Protein AF-A0A7C7PY60-F1 (afdb_monomer_lite)

Foldseek 3Di:
DVLVVVVVVLVVCVVVVPPVSVVLVVQLVVCVLVLVLVSNLVSDPHNVVSVVVCVVQDDPVQSDGNPQPLNPPSVVVVVVCCVVPVVDDDDDPSPDPPVPPVVPD

Secondary structure (DSSP, 8-state):
-HHHHHHHHHHHHHHTT-HHHHHHHHHHHHHHHTT-HHHHHHTSSSHHHHHHHHHHTB-TTTSSBTTTGGG-HHHHHHHHHHHHHS---S--SS---TT-GGG--

Sequence (105 aa):
GIIASRIAAHSGDIAKGVKEAWQWDYDMSKARKALDWATMYEKALDSDRAREYRADVQDEERGVCTMCGEFCAIASSTAIERLLVDGAKGDLLIKLPAECPWLRS

pLDDT: mean 82.59, std 16.66, range [41.72, 97.25]

Structure (mmCIF, N/CA/C/O backbone):
data_AF-A0A7C7PY60-F1
#
_entry.id   AF-A0A7C7PY60-F1
#
loop_
_atom_site.group_PDB
_atom_site.id
_atom_site.type_symbol
_atom_site.label_atom_id
_atom_site.label_alt_id
_atom_site.label_comp_id
_atom_site.label_asym_id
_atom_site.label_entity_id
_atom_site.label_seq_id
_atom_site.pdbx_PDB_ins_code
_atom_site.Cartn_x
_atom_site.Cartn_y
_atom_site.Cartn_z
_atom_site.occupancy
_atom_site.B_iso_or_equiv
_atom_site.auth_seq_id
_atom_site.auth_comp_id
_atom_site.auth_asym_id
_atom_site.auth_atom_id
_atom_site.pdbx_PDB_model_num
ATOM 1 N N . GLY A 1 1 ? -14.148 13.725 -4.241 1.00 85.56 1 GLY A N 1
ATOM 2 C CA . GLY A 1 1 ? -14.786 13.818 -2.912 1.00 85.56 1 GLY A CA 1
ATOM 3 C C . GLY A 1 1 ? -14.826 12.476 -2.209 1.00 85.56 1 GLY A C 1
ATOM 4 O O . GLY A 1 1 ? -14.154 12.312 -1.206 1.00 85.56 1 GLY A O 1
ATOM 5 N N . ILE A 1 2 ? -15.556 11.507 -2.766 1.00 93.56 2 ILE A N 1
ATOM 6 C CA . ILE A 1 2 ? -15.864 10.221 -2.114 1.00 93.56 2 ILE A CA 1
ATOM 7 C C . ILE A 1 2 ? -14.611 9.448 -1.667 1.00 93.56 2 ILE A C 1
ATOM 9 O O . ILE A 1 2 ? -14.525 9.057 -0.508 1.00 93.56 2 ILE A O 1
ATOM 13 N N . ILE A 1 3 ? -13.615 9.274 -2.544 1.00 93.69 3 ILE A N 1
ATOM 14 C CA . ILE A 1 3 ? -12.375 8.558 -2.190 1.00 93.69 3 ILE A CA 1
ATOM 15 C C . ILE A 1 3 ? -11.610 9.273 -1.070 1.00 93.69 3 ILE A C 1
ATOM 17 O O . ILE A 1 3 ? -11.199 8.631 -0.110 1.00 93.69 3 ILE A O 1
ATOM 21 N N . ALA A 1 4 ? -11.494 10.603 -1.131 1.00 95.31 4 ALA A N 1
ATOM 22 C CA . ALA A 1 4 ? -10.841 11.384 -0.080 1.00 95.31 4 ALA A CA 1
ATOM 23 C C . ALA A 1 4 ? -11.546 11.224 1.280 1.00 95.31 4 ALA A C 1
ATOM 25 O O . ALA A 1 4 ? -10.885 11.035 2.298 1.00 95.31 4 ALA A O 1
ATOM 26 N N . SER A 1 5 ? -12.883 11.217 1.299 1.00 97.25 5 SER A N 1
ATOM 27 C CA . SER A 1 5 ? -13.657 10.959 2.518 1.00 97.25 5 SER A CA 1
ATOM 28 C C . SER A 1 5 ? -13.461 9.536 3.053 1.00 97.25 5 SER A C 1
ATOM 30 O O . SER A 1 5 ? -13.361 9.362 4.263 1.00 97.25 5 SER A O 1
ATOM 32 N N . ARG A 1 6 ? -13.352 8.525 2.177 1.00 95.44 6 ARG A N 1
ATOM 33 C CA . ARG A 1 6 ? -13.052 7.134 2.574 1.00 95.44 6 ARG A CA 1
ATOM 34 C C . ARG A 1 6 ? -11.659 7.004 3.191 1.00 95.44 6 ARG A C 1
ATOM 36 O O . ARG A 1 6 ? -11.522 6.332 4.205 1.00 95.44 6 ARG A O 1
ATOM 43 N N . ILE A 1 7 ? -10.657 7.683 2.625 1.00 95.56 7 ILE A N 1
ATOM 44 C CA . ILE A 1 7 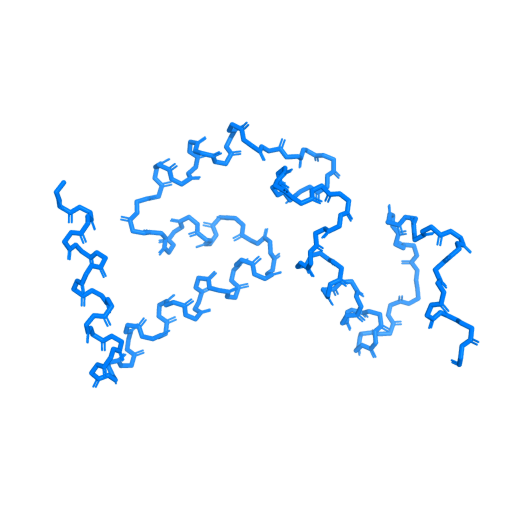? -9.300 7.737 3.194 1.00 95.56 7 ILE A CA 1
ATOM 45 C C . ILE A 1 7 ? -9.344 8.352 4.598 1.00 95.56 7 ILE A C 1
ATOM 47 O O . ILE A 1 7 ? -8.803 7.774 5.536 1.00 95.56 7 ILE A O 1
ATOM 51 N N . ALA A 1 8 ? -10.029 9.490 4.757 1.00 97.06 8 ALA A N 1
ATOM 52 C CA . ALA A 1 8 ? -10.140 10.168 6.046 1.00 97.06 8 ALA A CA 1
ATOM 53 C C . ALA A 1 8 ? -10.851 9.310 7.107 1.00 97.06 8 ALA A C 1
ATOM 55 O O . ALA A 1 8 ? -10.400 9.253 8.250 1.00 97.06 8 ALA A O 1
ATOM 56 N N . ALA A 1 9 ? -11.932 8.619 6.729 1.00 96.81 9 ALA A N 1
ATOM 57 C CA . ALA A 1 9 ? -12.639 7.702 7.620 1.00 96.81 9 ALA A CA 1
ATOM 58 C C . ALA A 1 9 ? -11.732 6.546 8.071 1.00 96.81 9 ALA A C 1
ATOM 60 O O . ALA A 1 9 ? -11.579 6.329 9.270 1.00 96.81 9 ALA A O 1
ATOM 61 N N . HIS A 1 10 ? -11.050 5.895 7.123 1.00 96.69 10 HIS A N 1
ATOM 62 C CA . HIS A 1 10 ? -10.122 4.796 7.395 1.00 96.69 10 HIS A CA 1
ATOM 63 C C . HIS A 1 10 ? -8.966 5.216 8.314 1.00 96.69 10 HIS A C 1
ATOM 65 O O . HIS A 1 10 ? -8.668 4.541 9.295 1.00 96.69 10 HIS A O 1
ATOM 71 N N . SER A 1 11 ? -8.373 6.393 8.078 1.00 96.88 11 SER A N 1
ATOM 72 C CA . SER A 1 11 ? -7.359 6.958 8.985 1.00 96.88 11 SER A CA 1
ATOM 73 C C . SER A 1 11 ? -7.893 7.159 10.410 1.00 96.88 11 SER A C 1
ATOM 75 O O . SER A 1 11 ? -7.176 6.918 11.381 1.00 96.88 11 SER A O 1
ATOM 77 N N . GLY A 1 12 ? -9.157 7.569 10.549 1.00 97.25 12 GLY A N 1
ATOM 78 C CA . GLY A 1 12 ? -9.827 7.680 11.844 1.00 97.25 12 GLY A CA 1
ATOM 79 C C . GLY A 1 12 ? -10.042 6.328 12.532 1.00 97.25 12 GLY A C 1
ATOM 80 O O . GLY A 1 12 ? -9.884 6.237 13.749 1.00 97.25 12 GLY A O 1
ATOM 81 N N . ASP A 1 13 ? -10.362 5.280 11.776 1.00 96.88 13 ASP A N 1
ATOM 82 C CA . ASP A 1 13 ? -10.563 3.926 12.306 1.00 96.88 13 ASP A CA 1
ATOM 83 C C . ASP A 1 13 ? -9.251 3.304 12.805 1.00 96.88 13 ASP A C 1
ATOM 85 O O . ASP A 1 13 ? -9.221 2.721 13.893 1.00 96.88 13 ASP A O 1
ATOM 89 N N . ILE A 1 14 ? -8.140 3.525 12.093 1.00 95.94 14 ILE A N 1
ATOM 90 C CA . ILE A 1 14 ? -6.798 3.147 12.567 1.00 95.94 14 ILE A CA 1
ATOM 91 C C . ILE A 1 14 ? -6.473 3.866 13.880 1.00 95.94 14 ILE A C 1
ATOM 93 O O . ILE A 1 14 ? -6.044 3.231 14.842 1.00 95.94 14 ILE A O 1
ATOM 97 N N . ALA A 1 15 ? -6.705 5.182 13.950 1.00 95.94 15 ALA A N 1
ATOM 98 C CA . ALA A 1 15 ? -6.410 5.976 15.145 1.00 95.94 15 ALA A CA 1
ATOM 99 C C . A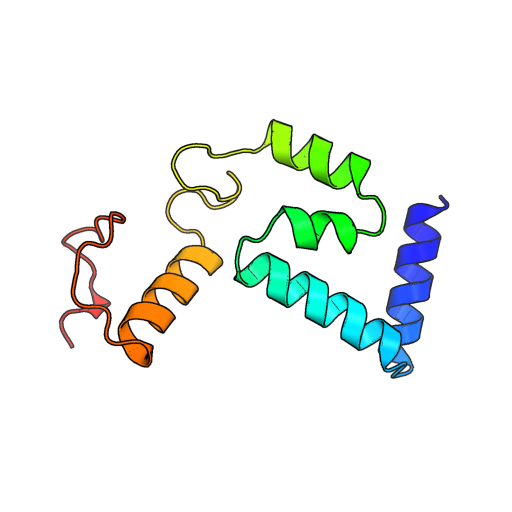LA A 1 15 ? -7.231 5.539 16.372 1.00 95.94 15 ALA A C 1
ATOM 101 O O . ALA A 1 15 ? -6.762 5.648 17.504 1.00 95.94 15 ALA A O 1
ATOM 102 N N . LYS A 1 16 ? -8.442 5.012 16.157 1.00 95.06 16 LYS A N 1
ATOM 103 C CA . LYS A 1 16 ? -9.291 4.426 17.208 1.00 95.06 16 LYS A CA 1
ATOM 104 C C . LYS A 1 16 ? -8.877 3.008 17.615 1.00 95.06 16 LYS A C 1
ATOM 106 O O . LYS A 1 16 ? -9.410 2.493 18.595 1.00 95.06 16 LYS A O 1
ATOM 111 N N . GLY A 1 17 ? -7.959 2.375 16.886 1.00 93.25 17 GLY A N 1
ATOM 112 C CA . GLY A 1 17 ? -7.501 1.013 17.155 1.00 93.25 17 GLY A CA 1
ATOM 113 C C . GLY A 1 17 ? -8.430 -0.081 16.622 1.00 93.25 17 GLY A C 1
ATOM 114 O O . GLY A 1 17 ? -8.453 -1.180 17.177 1.00 93.25 17 GLY A O 1
ATOM 115 N N . VAL A 1 18 ? -9.202 0.194 15.564 1.00 95.44 18 VAL A N 1
ATOM 116 C CA . VAL A 1 18 ? -10.002 -0.832 14.879 1.00 95.44 18 VAL A CA 1
ATOM 117 C C . VAL A 1 18 ? -9.052 -1.847 14.237 1.00 95.44 18 VAL A C 1
ATOM 119 O O . VAL A 1 18 ? -8.234 -1.501 13.381 1.00 95.44 18 VAL A O 1
ATOM 122 N N . LYS A 1 19 ? -9.136 -3.111 14.664 1.00 92.50 19 LYS A N 1
ATOM 123 C CA . LYS A 1 19 ? -8.172 -4.154 14.279 1.00 92.50 19 LYS A CA 1
ATOM 124 C C . LYS A 1 19 ? -8.223 -4.460 12.788 1.00 92.50 19 LYS A C 1
ATOM 126 O O . LYS A 1 19 ? -7.188 -4.660 12.164 1.00 92.50 19 LYS A O 1
ATOM 131 N N . GLU A 1 20 ? -9.420 -4.475 12.224 1.00 92.88 20 GLU A N 1
ATOM 132 C CA . GLU A 1 20 ? -9.681 -4.776 10.822 1.00 92.88 20 GLU A CA 1
ATOM 133 C C . GLU A 1 20 ? -9.101 -3.695 9.905 1.00 92.88 20 GLU A C 1
ATOM 135 O O . GLU A 1 20 ? -8.529 -4.019 8.865 1.00 92.88 20 GLU A O 1
ATOM 140 N N . ALA A 1 21 ? -9.185 -2.424 10.317 1.00 92.62 21 ALA A N 1
ATOM 141 C CA . ALA A 1 21 ? -8.590 -1.309 9.586 1.00 92.62 21 ALA A CA 1
ATOM 142 C C . ALA A 1 21 ? -7.061 -1.441 9.553 1.00 92.62 21 ALA A C 1
ATOM 144 O O . ALA A 1 21 ? -6.464 -1.411 8.482 1.00 92.62 21 ALA A O 1
ATOM 145 N N . TRP A 1 22 ? -6.438 -1.701 10.708 1.00 94.25 22 TRP A N 1
ATOM 146 C CA . TRP A 1 22 ? -4.992 -1.922 10.784 1.00 94.25 22 TRP A CA 1
ATOM 147 C C . TRP A 1 22 ? -4.535 -3.134 9.960 1.00 94.25 22 TRP A C 1
ATOM 149 O O . TRP A 1 22 ? -3.527 -3.066 9.256 1.00 94.25 22 TRP A O 1
ATOM 159 N N . GLN A 1 23 ? -5.283 -4.240 10.022 1.00 95.69 23 GLN A N 1
ATOM 160 C CA . GLN A 1 23 ? -4.967 -5.452 9.271 1.00 95.69 23 GLN A CA 1
ATOM 161 C C . GLN A 1 23 ? -5.017 -5.204 7.760 1.00 95.69 23 GLN A C 1
ATOM 163 O O . GLN A 1 23 ? -4.164 -5.708 7.033 1.00 95.69 23 GLN A O 1
ATOM 168 N N . TRP A 1 24 ? -5.965 -4.391 7.290 1.00 95.38 24 TRP A N 1
ATOM 169 C CA . TRP A 1 24 ? -6.058 -4.025 5.883 1.00 95.38 24 TRP A CA 1
ATOM 170 C C . TRP A 1 24 ? -4.803 -3.278 5.396 1.00 95.38 24 TRP A C 1
ATOM 172 O O . TRP A 1 24 ? -4.206 -3.693 4.396 1.00 95.38 24 TRP A O 1
ATOM 182 N N . ASP A 1 25 ? -4.338 -2.247 6.113 1.00 95.38 25 ASP A N 1
ATOM 183 C CA . ASP A 1 25 ? -3.082 -1.557 5.764 1.00 95.38 25 ASP A CA 1
ATOM 184 C C . ASP A 1 25 ? -1.872 -2.482 5.841 1.00 95.38 25 ASP A C 1
ATOM 186 O O . ASP A 1 25 ? -0.956 -2.398 5.016 1.00 95.38 25 ASP A O 1
ATOM 190 N N . TYR A 1 26 ? -1.849 -3.363 6.839 1.00 95.62 26 TYR A N 1
ATOM 191 C CA . TYR A 1 26 ? -0.755 -4.298 7.033 1.00 95.62 26 TYR A CA 1
ATOM 192 C C . TYR A 1 26 ? -0.661 -5.310 5.886 1.00 95.62 26 TYR A C 1
ATOM 194 O O . TYR A 1 26 ? 0.430 -5.538 5.361 1.00 95.62 26 TYR A O 1
ATOM 202 N N . ASP A 1 27 ? -1.790 -5.855 5.433 1.00 95.94 27 ASP A N 1
ATOM 203 C CA . ASP A 1 27 ? -1.851 -6.766 4.287 1.00 95.94 27 ASP A CA 1
ATOM 204 C C . ASP A 1 27 ? -1.428 -6.064 2.991 1.00 95.94 27 ASP A C 1
ATOM 206 O O . ASP A 1 27 ? -0.638 -6.610 2.216 1.00 95.94 27 ASP A O 1
ATOM 210 N N . MET A 1 28 ? -1.869 -4.818 2.781 1.00 95.88 28 MET A N 1
ATOM 211 C CA . MET A 1 28 ? -1.419 -4.010 1.644 1.00 95.88 28 MET A CA 1
ATOM 212 C C . MET A 1 28 ? 0.093 -3.741 1.701 1.00 95.88 28 MET A C 1
ATOM 214 O O . MET A 1 28 ? 0.789 -3.828 0.687 1.00 95.88 28 MET A O 1
ATOM 218 N N . SER A 1 29 ? 0.620 -3.437 2.888 1.00 94.69 29 SER A N 1
ATOM 219 C CA . SER A 1 29 ? 2.047 -3.174 3.105 1.00 94.69 29 SER A CA 1
ATOM 220 C C . SER A 1 29 ? 2.896 -4.425 2.881 1.00 94.69 29 SER A C 1
ATOM 222 O O . SER A 1 29 ? 3.972 -4.341 2.285 1.00 94.69 29 SER A O 1
ATOM 224 N N . LYS A 1 30 ? 2.398 -5.598 3.288 1.00 94.19 30 LYS A N 1
ATOM 225 C CA . LYS A 1 30 ? 3.018 -6.894 2.989 1.00 94.19 30 LYS A CA 1
ATOM 226 C C . LYS A 1 30 ? 3.080 -7.164 1.492 1.00 94.19 30 LYS A C 1
ATOM 228 O O . LYS A 1 30 ? 4.156 -7.492 0.997 1.00 94.19 30 LYS A O 1
ATOM 233 N N . ALA A 1 31 ? 1.968 -6.978 0.779 1.00 94.12 31 ALA A N 1
ATOM 234 C CA . ALA A 1 31 ? 1.926 -7.141 -0.673 1.00 94.12 31 ALA A CA 1
ATOM 235 C C . ALA A 1 31 ? 2.928 -6.202 -1.364 1.00 94.12 31 ALA A C 1
ATOM 237 O O . ALA A 1 31 ? 3.716 -6.631 -2.206 1.00 94.12 31 ALA A O 1
ATOM 238 N N . ARG A 1 32 ? 2.999 -4.939 -0.918 1.00 92.31 32 ARG A N 1
ATOM 239 C CA . ARG A 1 32 ? 3.975 -3.963 -1.421 1.00 92.31 32 ARG A CA 1
ATOM 240 C C . ARG A 1 32 ? 5.423 -4.394 -1.170 1.00 92.31 32 ARG A C 1
ATOM 242 O O . ARG A 1 32 ? 6.244 -4.262 -2.074 1.00 92.31 32 ARG A O 1
ATOM 249 N N . LYS A 1 33 ? 5.750 -4.910 0.022 1.00 91.19 33 LYS A N 1
ATOM 250 C CA . LYS A 1 33 ? 7.099 -5.424 0.330 1.00 91.19 33 LYS A CA 1
ATOM 251 C C . LYS A 1 33 ? 7.462 -6.615 -0.563 1.00 91.19 33 LYS A C 1
ATOM 253 O O . LYS A 1 33 ? 8.587 -6.693 -1.039 1.00 91.19 33 LYS A O 1
ATOM 258 N N . ALA A 1 34 ? 6.510 -7.512 -0.812 1.00 90.38 34 ALA A N 1
ATOM 259 C CA . ALA A 1 34 ? 6.699 -8.680 -1.669 1.00 90.38 34 ALA A CA 1
ATOM 260 C C . ALA A 1 34 ? 6.755 -8.352 -3.174 1.00 90.38 34 ALA A C 1
ATOM 262 O O . ALA A 1 34 ? 6.999 -9.256 -3.969 1.00 90.38 34 ALA A O 1
ATOM 263 N N . LEU A 1 35 ? 6.530 -7.087 -3.562 1.00 89.81 35 LEU A N 1
ATOM 264 C CA . LEU A 1 35 ? 6.309 -6.665 -4.951 1.00 89.81 35 LEU A CA 1
ATOM 265 C C . LEU A 1 35 ? 5.150 -7.431 -5.622 1.00 89.81 35 LEU A C 1
ATOM 267 O O . LEU A 1 35 ? 5.112 -7.584 -6.842 1.00 89.81 35 LEU A O 1
ATOM 271 N N . ASP A 1 36 ? 4.186 -7.889 -4.819 1.00 92.06 36 ASP A N 1
ATOM 272 C CA . ASP A 1 36 ? 2.960 -8.524 -5.288 1.00 92.06 36 ASP A CA 1
ATOM 273 C C . ASP A 1 36 ? 1.930 -7.446 -5.636 1.00 92.06 36 ASP A C 1
ATOM 275 O O . ASP A 1 36 ? 1.129 -6.984 -4.815 1.00 92.06 36 ASP A O 1
ATOM 279 N N . TRP A 1 37 ? 1.993 -7.015 -6.892 1.00 90.12 37 TRP A N 1
ATOM 280 C CA . TRP A 1 37 ? 1.129 -5.972 -7.426 1.00 90.12 37 TRP A CA 1
ATOM 281 C C . TRP A 1 37 ? -0.336 -6.405 -7.501 1.00 90.12 37 TRP A C 1
ATOM 283 O O . TRP A 1 37 ? -1.212 -5.586 -7.233 1.00 90.12 37 TRP A O 1
ATOM 293 N N . ALA A 1 38 ? -0.615 -7.676 -7.808 1.00 91.88 38 ALA A N 1
ATOM 294 C CA . ALA A 1 38 ? -1.981 -8.180 -7.935 1.00 91.88 38 ALA A CA 1
ATOM 295 C C . ALA A 1 38 ? -2.731 -8.047 -6.604 1.00 91.88 38 ALA A C 1
ATOM 297 O O . ALA A 1 38 ? -3.760 -7.368 -6.544 1.00 91.88 38 ALA A O 1
ATOM 298 N N . THR A 1 39 ? -2.146 -8.575 -5.526 1.00 94.56 39 THR A N 1
ATOM 299 C CA . THR A 1 39 ? -2.714 -8.462 -4.177 1.00 94.56 39 THR A CA 1
ATOM 300 C C . THR A 1 39 ? -2.768 -7.004 -3.713 1.00 94.56 39 THR A C 1
ATOM 302 O O . THR A 1 39 ? -3.735 -6.582 -3.077 1.00 94.56 39 THR A O 1
ATOM 305 N N . MET A 1 40 ? -1.768 -6.183 -4.061 1.00 94.31 40 MET A N 1
ATOM 306 C CA . MET A 1 40 ? -1.782 -4.756 -3.726 1.00 94.31 40 MET A CA 1
ATOM 307 C C . MET A 1 40 ? -2.963 -4.017 -4.382 1.00 94.31 40 MET A C 1
ATOM 309 O O . MET A 1 40 ? -3.565 -3.161 -3.730 1.00 94.31 40 MET A O 1
ATOM 313 N N . TYR A 1 41 ? -3.323 -4.345 -5.629 1.00 94.94 41 TYR A N 1
ATOM 314 C CA . TYR A 1 41 ? -4.487 -3.753 -6.301 1.00 94.94 41 TYR A CA 1
ATOM 315 C C . TYR A 1 41 ? -5.806 -4.194 -5.683 1.00 94.94 41 TYR A C 1
ATOM 317 O O . TYR A 1 41 ? -6.700 -3.369 -5.532 1.00 94.94 41 TYR A O 1
ATOM 325 N N . GLU A 1 42 ? -5.924 -5.461 -5.291 1.00 95.19 42 GLU A N 1
ATOM 326 C CA . GLU A 1 42 ? -7.125 -5.974 -4.622 1.00 95.19 42 GLU A CA 1
ATOM 327 C C . GLU A 1 42 ? -7.384 -5.288 -3.278 1.00 95.19 42 GLU A C 1
ATOM 329 O O . GLU A 1 42 ? -8.532 -5.103 -2.878 1.00 95.19 42 GLU A O 1
ATOM 334 N N . LYS A 1 43 ? -6.318 -4.890 -2.575 1.00 94.50 43 LYS A N 1
ATOM 335 C CA . LYS A 1 43 ? -6.414 -4.157 -1.308 1.00 94.50 43 LYS A CA 1
ATOM 336 C C . LYS A 1 43 ? -6.495 -2.642 -1.484 1.00 94.50 43 LYS A C 1
ATOM 338 O O . LYS A 1 43 ? -6.672 -1.945 -0.489 1.00 94.50 43 LYS A O 1
ATOM 343 N N . ALA A 1 44 ? -6.367 -2.103 -2.693 1.00 95.06 44 ALA A N 1
ATOM 344 C CA . ALA A 1 44 ? -6.454 -0.663 -2.902 1.00 95.06 44 ALA A CA 1
ATOM 345 C C . ALA A 1 44 ? -7.894 -0.153 -2.735 1.00 95.06 44 ALA A C 1
ATOM 347 O O . ALA A 1 44 ? -8.861 -0.819 -3.093 1.00 95.06 44 ALA A O 1
ATOM 348 N N . LEU A 1 45 ? -8.041 1.076 -2.229 1.00 93.56 45 LEU A N 1
ATOM 349 C CA . LEU A 1 45 ? -9.345 1.754 -2.147 1.00 93.56 45 LEU A CA 1
ATOM 350 C C . LEU A 1 45 ? -9.988 1.984 -3.525 1.00 93.56 45 LEU A C 1
ATOM 352 O O . LEU A 1 45 ? -11.218 2.059 -3.619 1.00 93.56 45 LEU A O 1
ATOM 356 N N . ASP A 1 46 ? -9.140 2.125 -4.543 1.00 94.44 46 ASP A N 1
ATOM 357 C CA . ASP A 1 46 ? -9.463 2.279 -5.958 1.00 94.44 46 ASP A CA 1
ATOM 358 C C . ASP A 1 46 ? -8.453 1.447 -6.768 1.00 94.44 46 ASP A C 1
ATOM 360 O O . ASP A 1 46 ? -7.300 1.847 -6.965 1.00 94.44 46 ASP A O 1
ATOM 364 N N . SER A 1 47 ? -8.864 0.233 -7.140 1.00 94.00 47 SER A N 1
ATOM 365 C CA . SER A 1 47 ? -8.018 -0.741 -7.834 1.00 94.00 47 SER A CA 1
ATOM 366 C C . SER A 1 47 ? -7.690 -0.316 -9.259 1.00 94.00 47 SER A C 1
ATOM 368 O O . SER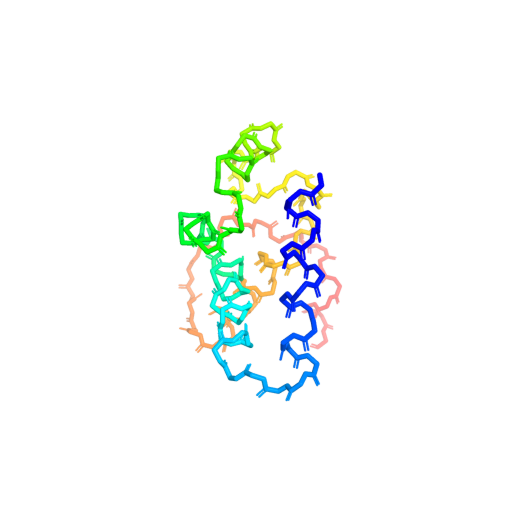 A 1 47 ? -6.563 -0.510 -9.713 1.00 94.00 47 SER A O 1
ATOM 370 N N . ASP A 1 48 ? -8.658 0.272 -9.957 1.00 93.50 48 ASP A N 1
ATOM 371 C CA . ASP A 1 48 ? -8.533 0.603 -11.374 1.00 93.50 48 ASP A CA 1
ATOM 372 C C . ASP A 1 48 ? -7.556 1.758 -11.544 1.00 93.50 48 ASP A C 1
ATOM 374 O O . ASP A 1 48 ? -6.588 1.655 -12.301 1.00 93.50 48 ASP A O 1
ATOM 378 N N . ARG A 1 49 ? -7.697 2.795 -10.711 1.00 92.81 49 ARG A N 1
ATOM 379 C CA . ARG A 1 49 ? -6.762 3.919 -10.696 1.00 92.81 49 ARG A CA 1
ATOM 380 C C . ARG A 1 49 ? -5.343 3.498 -10.320 1.00 92.81 49 ARG A C 1
ATOM 382 O O . ARG A 1 49 ? -4.374 4.015 -10.872 1.00 92.81 49 ARG A O 1
ATOM 389 N N . ALA A 1 50 ? -5.199 2.553 -9.390 1.00 92.88 50 ALA A N 1
ATOM 390 C CA . ALA A 1 50 ? -3.890 2.033 -9.000 1.00 92.88 50 ALA A CA 1
ATOM 391 C C . ALA A 1 50 ? -3.201 1.253 -10.136 1.00 92.88 50 ALA A C 1
ATOM 393 O O . ALA A 1 50 ? -1.978 1.337 -10.277 1.00 92.88 50 ALA A O 1
ATOM 394 N N . ARG A 1 51 ? -3.971 0.520 -10.952 1.00 93.06 51 ARG A N 1
ATOM 395 C CA . ARG A 1 51 ? -3.468 -0.190 -12.139 1.00 93.06 51 ARG A CA 1
ATOM 396 C C . ARG A 1 51 ? -3.065 0.776 -13.246 1.00 93.06 51 ARG A C 1
ATOM 398 O O . ARG A 1 51 ? -1.965 0.637 -13.770 1.00 93.06 51 ARG A O 1
ATOM 405 N N . GLU A 1 52 ? -3.907 1.767 -13.541 1.00 93.75 52 GLU A N 1
ATOM 406 C CA . GLU A 1 52 ? -3.609 2.822 -14.520 1.00 93.75 52 GLU A CA 1
ATOM 407 C C . GLU A 1 52 ? -2.287 3.517 -14.189 1.00 93.75 52 GLU A C 1
ATOM 409 O O . GLU A 1 52 ? -1.369 3.533 -15.002 1.00 93.75 52 GLU A O 1
ATOM 414 N N . TYR A 1 53 ? -2.137 3.997 -12.950 1.00 91.25 53 TYR A N 1
ATOM 415 C CA . TYR A 1 53 ? -0.906 4.669 -12.546 1.00 91.25 53 TYR A CA 1
ATOM 416 C C . TYR A 1 53 ? 0.315 3.765 -12.621 1.00 91.25 53 TYR A C 1
ATOM 418 O O . TYR A 1 53 ? 1.385 4.237 -12.987 1.00 91.25 53 TYR A O 1
ATOM 426 N N . ARG A 1 54 ? 0.194 2.472 -12.290 1.00 89.00 54 ARG A N 1
ATOM 427 C CA . ARG A 1 54 ? 1.327 1.555 -12.441 1.00 89.00 54 ARG A CA 1
ATOM 428 C C . ARG A 1 54 ? 1.742 1.429 -13.897 1.00 89.00 54 ARG A C 1
ATOM 430 O O . ARG A 1 54 ? 2.945 1.448 -14.139 1.00 89.00 54 ARG A O 1
ATOM 437 N N . ALA A 1 55 ? 0.780 1.259 -14.800 1.00 89.06 55 ALA A N 1
ATOM 438 C CA . ALA A 1 55 ? 1.050 1.068 -16.219 1.00 89.06 55 ALA A CA 1
ATOM 439 C C . ALA A 1 55 ? 1.880 2.232 -16.786 1.00 89.06 55 ALA A C 1
ATOM 441 O O . ALA A 1 55 ? 2.810 1.997 -17.550 1.00 89.06 55 ALA A O 1
ATOM 442 N N . ASP A 1 56 ? 1.629 3.457 -16.317 1.00 88.06 56 ASP A N 1
ATOM 443 C CA . ASP A 1 56 ? 2.382 4.649 -16.724 1.00 88.06 56 ASP A CA 1
ATOM 444 C C . ASP A 1 56 ? 3.819 4.698 -16.171 1.00 88.06 56 ASP A C 1
ATOM 446 O O . ASP A 1 56 ? 4.691 5.349 -16.747 1.00 88.06 56 ASP A O 1
ATOM 450 N N . VAL A 1 57 ? 4.088 4.039 -15.037 1.00 85.12 57 VAL A N 1
ATOM 451 C CA . VAL A 1 57 ? 5.379 4.106 -14.323 1.00 85.12 57 VAL A CA 1
ATOM 452 C C . VAL A 1 57 ? 6.037 2.737 -14.140 1.00 85.12 57 VAL A C 1
ATOM 454 O O . VAL A 1 57 ? 6.722 2.479 -13.137 1.00 85.12 57 VAL A O 1
ATOM 457 N N . GLN A 1 58 ? 5.791 1.821 -15.077 1.00 80.75 58 GLN A N 1
ATOM 458 C CA . GLN A 1 58 ? 6.335 0.472 -15.028 1.00 80.75 58 GLN A CA 1
ATOM 459 C C . GLN A 1 58 ? 7.782 0.390 -15.502 1.00 80.75 58 GLN A C 1
ATOM 461 O O . GLN A 1 58 ? 8.108 0.765 -16.619 1.00 80.75 58 GLN A O 1
ATOM 466 N N . ASP A 1 59 ? 8.646 -0.146 -14.636 1.00 79.25 59 ASP A N 1
ATOM 467 C CA . ASP A 1 59 ? 9.968 -0.627 -15.014 1.00 79.25 59 ASP A CA 1
ATOM 468 C C . ASP A 1 59 ? 9.859 -2.132 -15.297 1.00 79.25 59 ASP A C 1
ATOM 470 O O . ASP A 1 59 ? 9.695 -2.937 -14.372 1.00 79.25 59 ASP A O 1
ATOM 474 N N . GLU A 1 60 ? 9.848 -2.493 -16.581 1.00 74.75 60 GLU A N 1
ATOM 475 C CA . GLU A 1 60 ? 9.695 -3.881 -17.036 1.00 74.75 60 GLU A CA 1
ATOM 476 C C . GLU A 1 60 ? 10.902 -4.753 -16.679 1.00 74.75 60 GLU A C 1
ATOM 478 O O . GLU A 1 60 ? 10.737 -5.939 -16.403 1.00 74.75 60 GLU A O 1
ATOM 483 N N . GLU A 1 61 ? 12.101 -4.172 -16.630 1.00 72.69 61 GLU A N 1
ATOM 484 C CA . GLU A 1 61 ? 13.346 -4.913 -16.423 1.00 72.69 61 GLU A CA 1
ATOM 485 C C . GLU A 1 61 ? 13.525 -5.309 -14.951 1.00 72.69 61 GLU A C 1
ATOM 487 O O . GLU A 1 61 ? 14.016 -6.393 -14.636 1.00 72.69 61 GLU A O 1
ATOM 492 N N . ARG A 1 62 ? 13.083 -4.445 -14.029 1.00 71.88 62 ARG A N 1
ATOM 493 C CA . ARG A 1 62 ? 13.280 -4.633 -12.583 1.00 71.88 62 ARG A CA 1
ATOM 494 C C . ARG A 1 62 ? 12.025 -5.037 -11.819 1.00 71.88 62 ARG A C 1
ATOM 496 O O . ARG A 1 62 ? 12.119 -5.387 -10.645 1.00 71.88 62 ARG A O 1
ATOM 503 N N . GLY A 1 63 ? 10.845 -4.948 -12.433 1.00 80.12 63 GLY A N 1
ATOM 504 C CA . GLY A 1 63 ? 9.575 -5.287 -11.779 1.00 80.12 63 GLY A CA 1
ATOM 505 C C . GLY A 1 63 ? 9.165 -4.327 -10.648 1.00 80.12 63 GLY A C 1
ATOM 506 O O . GLY A 1 63 ? 8.239 -4.619 -9.889 1.00 80.12 63 GLY A O 1
ATOM 507 N N . VAL A 1 64 ? 9.815 -3.161 -10.548 1.00 84.94 64 VAL A N 1
ATOM 508 C CA . VAL A 1 64 ? 9.561 -2.106 -9.546 1.00 84.94 64 VAL A CA 1
ATOM 509 C C . VAL A 1 64 ? 8.965 -0.851 -10.196 1.00 84.94 64 VAL A C 1
ATOM 511 O O . VAL A 1 64 ? 8.755 -0.802 -11.410 1.00 84.94 64 VAL A O 1
ATOM 514 N N . CYS A 1 65 ? 8.622 0.166 -9.401 1.00 86.44 65 CYS A N 1
ATOM 515 C CA . CYS A 1 65 ? 8.239 1.476 -9.933 1.00 86.44 65 CYS A CA 1
ATOM 516 C C . CYS A 1 65 ? 9.461 2.298 -10.355 1.00 86.44 65 CYS A C 1
ATOM 518 O O . CYS A 1 65 ? 10.548 2.154 -9.796 1.00 86.44 65 CYS A O 1
ATOM 520 N N . THR A 1 66 ? 9.264 3.208 -11.305 1.00 87.25 66 THR A N 1
ATOM 521 C CA . THR A 1 66 ? 10.333 4.078 -11.823 1.00 87.25 66 THR A CA 1
ATOM 522 C C . THR A 1 66 ? 10.806 5.144 -10.828 1.00 87.25 66 THR A C 1
ATOM 524 O O . THR A 1 66 ? 11.825 5.781 -11.062 1.00 87.25 66 THR A O 1
ATOM 527 N N . MET A 1 67 ? 10.120 5.317 -9.691 1.00 87.38 67 MET A N 1
ATOM 528 C CA . MET A 1 67 ? 10.393 6.389 -8.722 1.00 87.38 67 MET A CA 1
ATOM 529 C C . MET A 1 67 ? 11.823 6.378 -8.163 1.00 87.38 67 MET A C 1
ATOM 531 O O . MET A 1 67 ? 12.414 7.437 -7.982 1.00 87.38 67 MET A O 1
ATOM 535 N N . CYS A 1 68 ? 12.365 5.198 -7.848 1.00 87.94 68 CYS A N 1
ATOM 536 C CA . CYS A 1 68 ? 13.690 5.061 -7.223 1.00 87.94 68 CYS A CA 1
ATOM 537 C C . CYS A 1 68 ? 14.743 4.443 -8.156 1.00 87.94 68 CYS A C 1
ATOM 539 O O . CYS A 1 68 ? 15.922 4.428 -7.803 1.00 87.94 68 CYS A O 1
ATOM 541 N N . GLY A 1 69 ? 14.327 3.903 -9.307 1.00 83.25 69 GLY A N 1
ATOM 542 C CA . GLY A 1 69 ? 15.209 3.220 -10.255 1.00 83.25 69 GLY A CA 1
ATOM 543 C C . GLY A 1 69 ? 16.081 2.147 -9.592 1.00 83.25 69 GLY A C 1
ATOM 544 O O . GLY A 1 69 ? 15.575 1.242 -8.927 1.00 83.25 69 GLY A O 1
ATOM 545 N N . GLU A 1 70 ? 17.402 2.273 -9.756 1.00 80.69 70 GLU A N 1
ATOM 546 C CA . GLU A 1 70 ? 18.402 1.302 -9.271 1.00 80.69 70 GLU A CA 1
ATOM 547 C C . GLU A 1 70 ? 18.469 1.223 -7.745 1.00 80.69 70 GLU A C 1
ATOM 549 O O . GLU A 1 70 ? 18.851 0.196 -7.190 1.00 80.69 70 GLU A O 1
ATOM 554 N N . PHE A 1 71 ? 18.049 2.279 -7.053 1.00 87.06 71 PHE A N 1
ATOM 555 C CA . PHE A 1 71 ? 18.180 2.408 -5.605 1.00 87.06 71 PHE A CA 1
ATOM 556 C C . PHE A 1 71 ? 16.859 2.126 -4.880 1.00 87.06 71 PHE A C 1
ATOM 558 O O . PHE A 1 71 ? 16.542 2.742 -3.862 1.00 87.06 71 PHE A O 1
ATOM 565 N N . CYS A 1 72 ? 16.053 1.197 -5.404 1.00 89.25 72 CYS A N 1
ATOM 566 C CA . CYS A 1 72 ? 14.793 0.812 -4.778 1.00 89.25 72 CYS A CA 1
ATOM 567 C C . CYS A 1 72 ? 15.027 0.172 -3.400 1.00 89.25 72 CYS A C 1
ATOM 569 O O . CYS A 1 72 ? 15.489 -0.963 -3.289 1.00 89.25 72 CYS A O 1
ATOM 571 N N . ALA A 1 73 ? 14.627 0.876 -2.339 1.00 89.69 73 ALA A N 1
ATOM 572 C CA . ALA A 1 73 ? 14.810 0.421 -0.963 1.00 89.69 73 ALA A CA 1
ATOM 573 C C . ALA A 1 73 ? 14.119 -0.925 -0.672 1.00 89.69 73 ALA A C 1
ATOM 575 O O . ALA A 1 73 ? 14.659 -1.743 0.071 1.00 89.69 73 ALA A O 1
ATOM 576 N N . ILE A 1 74 ? 12.953 -1.188 -1.273 1.00 90.06 74 ILE A N 1
ATOM 577 C CA . ILE A 1 74 ? 12.206 -2.440 -1.061 1.00 90.06 74 ILE A CA 1
ATOM 578 C C . ILE A 1 74 ? 12.934 -3.616 -1.714 1.00 90.06 74 ILE A C 1
ATOM 580 O O . ILE A 1 74 ? 13.128 -4.647 -1.072 1.00 90.06 74 ILE A O 1
ATOM 584 N N . ALA A 1 75 ? 13.379 -3.457 -2.962 1.00 87.56 75 ALA A N 1
ATOM 585 C CA . ALA A 1 75 ? 14.115 -4.504 -3.662 1.00 87.56 75 ALA A CA 1
ATOM 586 C C . ALA A 1 75 ? 15.452 -4.797 -2.967 1.00 87.56 75 ALA A C 1
ATOM 588 O O . ALA A 1 75 ? 15.756 -5.957 -2.696 1.00 87.56 75 ALA A O 1
ATOM 589 N N . SER A 1 76 ? 16.202 -3.755 -2.594 1.00 88.31 76 SER A N 1
ATOM 590 C CA . SER A 1 76 ? 17.486 -3.898 -1.901 1.00 88.31 76 SER A CA 1
ATOM 591 C C . SER A 1 76 ? 17.339 -4.550 -0.528 1.00 88.31 76 SER A C 1
ATOM 593 O O . SER A 1 76 ? 18.072 -5.484 -0.214 1.00 88.31 76 SER A O 1
ATOM 595 N N . SER A 1 77 ? 16.375 -4.110 0.286 1.00 87.38 77 SER A N 1
ATOM 596 C CA . SER A 1 77 ? 16.135 -4.713 1.607 1.00 87.38 77 SER A CA 1
ATOM 597 C C . SER A 1 77 ? 15.681 -6.166 1.498 1.00 87.38 77 SER A C 1
ATOM 599 O O . SER A 1 77 ? 16.193 -7.015 2.219 1.00 87.38 77 SER A O 1
ATOM 601 N N . THR A 1 78 ? 14.804 -6.483 0.544 1.00 85.69 78 THR A N 1
ATOM 602 C CA . THR A 1 78 ? 14.355 -7.863 0.304 1.00 85.69 78 THR A CA 1
ATOM 603 C C . THR A 1 78 ? 15.496 -8.751 -0.194 1.00 85.69 78 THR A C 1
ATOM 605 O O . THR A 1 78 ? 15.610 -9.899 0.229 1.00 85.69 78 THR A O 1
ATOM 608 N N . ALA A 1 79 ? 16.369 -8.236 -1.065 1.00 84.19 79 ALA A N 1
ATOM 609 C CA . ALA A 1 79 ? 17.555 -8.956 -1.521 1.00 84.19 79 ALA A CA 1
ATOM 610 C C . ALA A 1 79 ? 18.508 -9.263 -0.357 1.00 84.19 79 ALA A C 1
ATOM 612 O O . ALA A 1 79 ? 18.967 -10.395 -0.227 1.00 84.19 79 ALA A O 1
ATOM 613 N N . ILE A 1 80 ? 18.756 -8.283 0.519 1.00 85.69 80 ILE A N 1
ATOM 614 C CA . ILE A 1 80 ? 19.583 -8.462 1.719 1.00 85.69 80 ILE A CA 1
ATOM 615 C C . ILE A 1 80 ? 18.955 -9.493 2.661 1.00 85.69 80 ILE A C 1
ATOM 617 O O . ILE A 1 80 ? 19.644 -10.409 3.098 1.00 85.69 80 ILE A O 1
ATOM 621 N N . GLU A 1 81 ? 17.655 -9.390 2.947 1.00 81.69 81 GLU A N 1
ATOM 622 C CA . GLU A 1 81 ? 16.950 -10.357 3.796 1.00 81.69 81 GLU A CA 1
ATOM 623 C C . GLU A 1 81 ? 17.062 -11.784 3.240 1.00 81.69 81 GLU A C 1
ATOM 625 O O . GLU A 1 81 ? 17.429 -12.688 3.982 1.00 81.69 81 GLU A O 1
ATOM 630 N N . ARG A 1 82 ? 16.847 -11.990 1.934 1.00 77.69 82 ARG A N 1
ATOM 631 C CA . ARG A 1 82 ? 16.988 -13.312 1.294 1.00 77.69 82 ARG A CA 1
ATOM 632 C C . ARG A 1 82 ? 18.412 -13.863 1.379 1.00 77.69 82 ARG A C 1
ATOM 634 O O . ARG A 1 82 ? 18.604 -15.058 1.585 1.00 77.69 82 ARG A O 1
ATOM 641 N N . LEU A 1 83 ? 19.420 -13.002 1.244 1.00 78.12 83 LEU A N 1
ATOM 642 C CA . LEU A 1 83 ? 20.825 -13.400 1.372 1.00 78.12 83 LEU A CA 1
ATOM 643 C C . LEU A 1 83 ? 21.186 -13.794 2.811 1.00 78.12 83 LEU A C 1
ATOM 645 O O . LEU A 1 83 ? 21.924 -14.757 3.010 1.00 78.12 83 LEU A O 1
ATOM 649 N N . LEU A 1 84 ? 20.677 -13.059 3.804 1.00 79.19 84 LEU A N 1
ATOM 650 C CA . LEU A 1 84 ? 21.022 -13.253 5.215 1.00 79.19 84 LEU A CA 1
ATOM 651 C C . LEU A 1 84 ? 20.192 -14.345 5.905 1.00 79.19 84 LEU A C 1
ATOM 653 O O . LEU A 1 84 ? 20.717 -15.032 6.777 1.00 79.19 84 LEU A O 1
ATOM 657 N N . VAL A 1 85 ? 18.915 -14.493 5.543 1.00 69.75 85 VAL A N 1
ATOM 658 C CA . VAL A 1 85 ? 17.960 -15.387 6.221 1.00 69.75 85 VAL A CA 1
ATOM 659 C C . VAL A 1 85 ? 17.835 -16.732 5.506 1.00 69.75 85 VAL A C 1
ATOM 661 O O . VAL A 1 85 ? 17.854 -17.767 6.170 1.00 69.75 85 VAL A O 1
ATOM 664 N N . ASP A 1 86 ? 17.772 -16.739 4.170 1.00 65.12 86 ASP A N 1
ATOM 665 C CA . ASP A 1 86 ? 17.464 -17.955 3.398 1.00 65.12 86 ASP A CA 1
ATOM 666 C C . ASP A 1 86 ? 18.719 -18.680 2.877 1.00 65.12 86 ASP A C 1
ATOM 668 O O . ASP A 1 86 ? 18.628 -19.772 2.316 1.00 65.12 86 ASP A O 1
ATOM 672 N N . GLY A 1 87 ? 19.912 -18.096 3.051 1.00 57.03 87 GLY A N 1
ATOM 673 C CA . GLY A 1 87 ? 21.183 -18.724 2.675 1.00 57.03 87 GLY A CA 1
ATOM 674 C C . GLY A 1 87 ? 21.331 -19.014 1.174 1.00 57.03 87 GLY A C 1
ATOM 675 O O . GLY A 1 87 ? 22.102 -19.900 0.798 1.0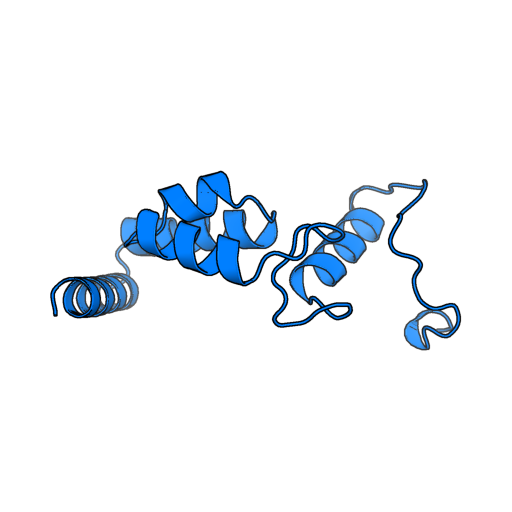0 57.03 87 GLY A O 1
ATOM 676 N N . ALA A 1 88 ? 20.606 -18.292 0.310 1.00 53.53 88 ALA A N 1
ATOM 677 C CA . ALA A 1 88 ? 20.625 -18.487 -1.137 1.00 53.53 88 ALA A CA 1
ATOM 678 C C . ALA A 1 88 ? 21.990 -18.095 -1.741 1.00 53.53 88 ALA A C 1
ATOM 680 O O . ALA A 1 88 ? 22.216 -16.968 -2.179 1.00 53.53 88 ALA A O 1
ATOM 681 N N . LYS A 1 89 ? 22.926 -19.050 -1.774 1.00 49.56 89 LYS A N 1
ATOM 682 C CA . LYS A 1 89 ? 24.105 -19.016 -2.646 1.00 49.56 89 LYS A CA 1
ATOM 683 C C . LYS A 1 89 ? 23.656 -19.336 -4.072 1.00 49.56 89 LYS A C 1
ATOM 685 O O . LYS A 1 89 ? 23.459 -20.504 -4.392 1.00 49.56 89 LYS A O 1
ATOM 690 N N . GLY A 1 90 ? 23.533 -18.331 -4.931 1.00 45.03 90 GLY A N 1
ATOM 691 C CA . GLY A 1 90 ? 23.396 -18.567 -6.369 1.00 45.03 90 GLY A CA 1
ATOM 692 C C . GLY A 1 90 ? 22.684 -17.443 -7.104 1.00 45.03 90 GLY A C 1
ATOM 693 O O . GLY A 1 90 ? 21.493 -17.244 -6.906 1.00 45.03 90 GLY A O 1
ATOM 694 N N . ASP A 1 91 ? 23.450 -16.740 -7.939 1.00 48.22 91 ASP A N 1
ATOM 695 C CA . ASP A 1 91 ? 23.028 -15.843 -9.021 1.00 48.22 91 ASP A CA 1
ATOM 696 C C . ASP A 1 91 ? 21.893 -14.858 -8.717 1.00 48.22 91 ASP A C 1
ATOM 698 O O . ASP A 1 91 ? 20.768 -14.968 -9.205 1.00 48.22 91 ASP A O 1
ATOM 702 N N . LEU A 1 92 ? 22.229 -13.791 -7.986 1.00 50.06 92 LEU A N 1
ATOM 703 C CA . LEU A 1 92 ? 21.436 -12.568 -8.049 1.00 50.06 92 LEU A CA 1
ATOM 704 C C . LEU A 1 92 ? 21.800 -11.783 -9.319 1.00 50.06 92 LEU A C 1
ATOM 706 O O . LEU A 1 92 ? 22.885 -11.215 -9.429 1.00 50.06 92 LEU A O 1
ATOM 710 N N . LEU A 1 93 ? 20.839 -11.682 -10.239 1.00 49.75 93 LEU A N 1
ATOM 711 C CA 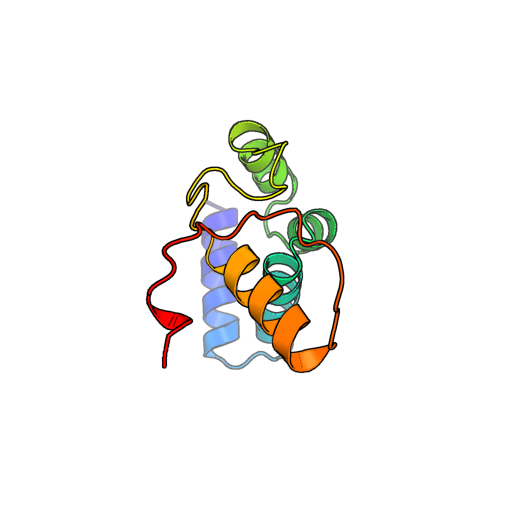. LEU A 1 93 ? 20.856 -10.821 -11.433 1.00 49.75 93 LEU A CA 1
ATOM 712 C C . LEU A 1 93 ? 20.851 -9.308 -11.134 1.00 49.75 93 LEU A C 1
ATOM 714 O O . LEU A 1 93 ? 20.776 -8.500 -12.053 1.00 49.75 93 LEU A O 1
ATOM 718 N N . ILE A 1 94 ? 20.983 -8.897 -9.872 1.00 48.78 94 ILE A N 1
ATOM 719 C CA . ILE A 1 94 ? 21.303 -7.513 -9.528 1.00 48.78 94 ILE A CA 1
ATOM 720 C C . ILE A 1 94 ? 22.806 -7.489 -9.287 1.00 48.78 94 ILE A C 1
ATOM 722 O O . ILE A 1 94 ? 23.269 -7.814 -8.194 1.00 48.78 94 ILE A O 1
ATOM 726 N N . LYS A 1 95 ? 23.576 -7.155 -10.331 1.00 46.69 95 LYS A N 1
ATOM 727 C CA . LYS A 1 95 ? 25.009 -6.872 -10.200 1.00 46.69 95 LYS A CA 1
ATOM 728 C C . LYS A 1 95 ? 25.162 -5.739 -9.190 1.00 46.69 95 LYS A C 1
ATOM 730 O O . LYS A 1 95 ? 25.023 -4.570 -9.540 1.00 46.69 95 LYS A O 1
ATOM 735 N N . LEU A 1 96 ? 25.421 -6.089 -7.933 1.00 52.56 96 LEU A N 1
ATOM 736 C CA . LEU A 1 96 ? 25.872 -5.126 -6.943 1.00 52.56 96 LEU A CA 1
ATOM 737 C C . LEU A 1 96 ? 27.112 -4.442 -7.538 1.00 52.56 96 LEU A C 1
ATOM 739 O O . LEU A 1 96 ? 28.006 -5.147 -8.022 1.00 52.56 96 LEU A O 1
ATOM 743 N N . PRO A 1 97 ? 27.172 -3.102 -7.567 1.00 49.00 97 PRO A N 1
ATOM 744 C CA . PRO A 1 97 ? 28.343 -2.414 -8.080 1.00 49.00 97 PRO A CA 1
ATOM 745 C C . PRO A 1 97 ? 29.570 -2.886 -7.293 1.00 49.00 97 PRO A C 1
ATOM 747 O O . PRO A 1 97 ? 29.533 -2.982 -6.064 1.00 49.00 97 PRO A O 1
ATOM 750 N N . ALA A 1 98 ? 30.651 -3.200 -8.012 1.00 53.09 98 ALA A N 1
ATOM 751 C CA . ALA A 1 98 ? 31.877 -3.795 -7.467 1.00 53.09 98 ALA A CA 1
ATOM 752 C C . ALA A 1 98 ? 32.554 -2.951 -6.363 1.00 53.09 98 ALA A C 1
ATOM 754 O O . ALA A 1 98 ? 33.470 -3.417 -5.689 1.00 53.09 98 ALA A O 1
ATOM 755 N N . GLU A 1 99 ? 32.087 -1.721 -6.154 1.00 51.34 99 GLU A N 1
ATOM 756 C CA . GLU A 1 99 ? 32.639 -0.728 -5.238 1.00 51.34 99 GLU A CA 1
ATOM 757 C C . GLU A 1 99 ? 31.725 -0.461 -4.034 1.00 51.34 99 GLU A C 1
ATOM 759 O O . GLU A 1 99 ? 31.721 0.635 -3.484 1.00 51.34 99 GLU A O 1
ATOM 764 N N . CYS A 1 100 ? 30.920 -1.441 -3.614 1.00 52.81 100 CYS A N 1
ATOM 765 C CA . CYS A 1 100 ? 30.051 -1.293 -2.448 1.00 52.81 100 CYS A CA 1
ATOM 766 C C . CYS A 1 100 ? 30.900 -1.162 -1.155 1.00 52.81 100 CYS A C 1
ATOM 768 O O . CYS A 1 100 ? 31.498 -2.155 -0.724 1.00 52.81 100 CYS A O 1
ATOM 770 N N . PRO A 1 101 ? 30.975 0.023 -0.507 1.00 52.03 101 PRO A N 1
ATOM 771 C CA . PRO A 1 101 ? 31.933 0.281 0.579 1.00 52.03 101 PRO A CA 1
ATOM 772 C C . PRO A 1 101 ? 31.653 -0.523 1.857 1.00 52.03 101 PRO A C 1
ATOM 774 O O . PRO A 1 101 ? 32.546 -0.733 2.671 1.00 52.03 101 PRO A O 1
ATOM 777 N N . TRP A 1 102 ? 30.419 -1.003 2.019 1.00 52.16 102 TRP A N 1
ATOM 778 C CA . TRP A 1 102 ? 29.929 -1.719 3.202 1.00 52.16 102 TRP A CA 1
ATOM 779 C C . TRP A 1 102 ? 30.345 -3.199 3.252 1.00 52.16 102 TRP A C 1
ATOM 781 O O . TRP A 1 102 ? 30.040 -3.876 4.224 1.00 52.16 102 TRP A O 1
ATOM 791 N N . LEU A 1 103 ? 31.016 -3.715 2.211 1.00 50.34 103 LEU A N 1
ATOM 792 C CA . LEU A 1 103 ? 31.471 -5.112 2.135 1.00 50.34 103 LEU A CA 1
ATOM 793 C C . LEU A 1 103 ? 32.933 -5.317 2.593 1.00 50.34 103 LEU A C 1
ATOM 795 O O . LEU A 1 103 ? 33.448 -6.429 2.494 1.00 50.34 103 LEU A O 1
ATOM 799 N N . ARG A 1 104 ? 33.623 -4.260 3.055 1.00 44.50 104 ARG A N 1
ATOM 800 C CA . ARG A 1 104 ? 35.026 -4.296 3.535 1.00 44.50 104 ARG A CA 1
ATOM 801 C C . ARG A 1 104 ? 35.182 -4.007 5.037 1.00 44.50 104 ARG A C 1
ATOM 803 O O . ARG A 1 104 ? 36.206 -3.461 5.445 1.00 44.50 104 ARG A O 1
ATOM 810 N N . SER A 1 105 ? 34.195 -4.363 5.851 1.00 41.72 105 SER A N 1
ATOM 811 C CA . SER A 1 105 ? 34.283 -4.312 7.318 1.00 41.72 105 SER A CA 1
ATOM 812 C C . SER A 1 105 ? 33.969 -5.665 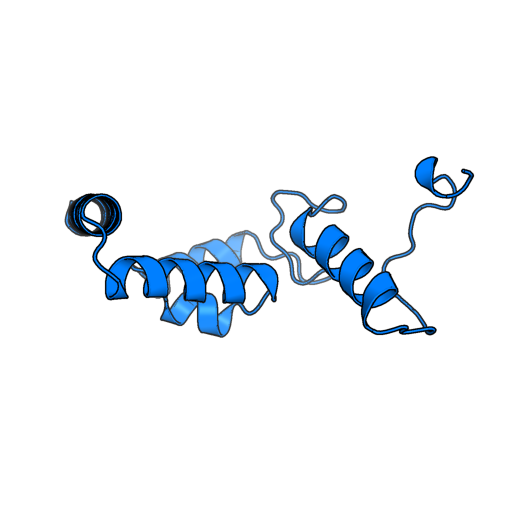7.924 1.00 41.72 105 SER A C 1
ATOM 814 O O . SER A 1 105 ? 32.897 -6.194 7.552 1.00 41.72 105 SER A O 1
#

Radius of gyration: 17.56 Å; chains: 1; bounding box: 51×33×34 Å